Protein AF-A0A2G6IZ03-F1 (afdb_monomer)

Radius of gyration: 20.53 Å; Cα contacts (8 Å, |Δi|>4): 68; chains: 1; bounding box: 38×37×60 Å

Nearest PDB structures (foldseek):
  4pu7-assembly1_B  TM=6.534E-01  e=7.284E-01  Shewanella oneidensis MR-1
  3g5g-assembly5_I  TM=6.192E-01  e=9.654E-01  Enterobacter sp. RFL1396
  3g5g-assembly5_J  TM=6.241E-01  e=1.353E+00  Enterobacter sp. RFL1396
  4pu8-assembly1_A  TM=6.011E-01  e=9.654E-01  Shewanella oneidensis MR-1
  3fya-assembly1_A  TM=6.140E-01  e=2.008E+00  Enterobacter sp. RFL1396

Secondary structure (DSSP, 8-state):
---HHHHHHHHHHHHHHHHHHHHHHHHT----HHHHHHHHHHHHHHHHHHHHT--HHHHHHHHHS-TTHHHHHHTT----HHHHHHHHHHHHHH--TTT-PPPTTS-PPPP------

Solvent-accessible surface area (backbone atoms only — not comparable to full-atom values): 7117 Å² total; per-residue (Å²): 133,82,61,70,70,60,52,55,54,50,52,55,51,50,53,51,49,52,53,50,52,52,53,55,57,59,67,64,77,73,67,60,72,72,65,52,50,56,52,48,52,50,52,52,49,50,54,52,19,62,72,69,71,40,53,66,44,55,51,22,30,72,59,72,68,39,48,57,48,60,61,40,43,74,75,70,44,84,76,55,68,74,53,51,52,50,42,49,43,45,47,53,71,67,52,58,73,90,83,47,81,80,59,84,89,51,87,75,58,80,67,75,91,67,78,89,127

pLDDT: mean 74.86, std 13.52, range [32.72, 88.5]

Mean predicted aligned error: 13.53 Å

Sequence (117 aa):
MIRPEIQSEIDATLQAVEALRGAVLALAVNQSPEVDQKNALIALADMYAQHTNRTHWRVSYLVRG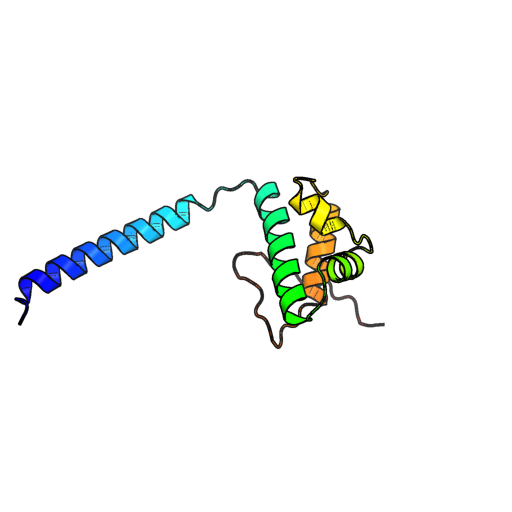DGKFFDRLNRGGGCTLKTAQKVFQWFSDHWPDQEIEWPADIPRPTPSKKEAA

Structure (mmCIF, N/CA/C/O backbone):
data_AF-A0A2G6IZ03-F1
#
_entry.id   AF-A0A2G6IZ03-F1
#
loop_
_atom_site.group_PDB
_atom_site.id
_atom_site.type_symbol
_atom_site.label_atom_id
_atom_site.label_alt_id
_atom_site.label_comp_id
_atom_site.label_asym_id
_atom_site.label_entity_id
_atom_site.label_seq_id
_atom_site.pdbx_PDB_ins_code
_atom_site.Cartn_x
_atom_site.Cartn_y
_atom_site.Cartn_z
_atom_site.occupancy
_atom_site.B_iso_or_equiv
_atom_site.auth_seq_id
_atom_site.auth_comp_id
_atom_site.auth_asym_id
_atom_site.auth_atom_id
_atom_site.pdbx_PDB_model_num
ATOM 1 N N . MET A 1 1 ? 20.670 8.362 46.989 1.00 56.53 1 MET A N 1
ATOM 2 C CA . MET A 1 1 ? 19.254 8.724 47.211 1.00 56.53 1 MET A CA 1
ATOM 3 C C . MET A 1 1 ? 19.033 10.106 46.617 1.00 56.53 1 MET A C 1
ATOM 5 O O . MET A 1 1 ? 19.563 11.066 47.159 1.00 56.53 1 MET A O 1
ATOM 9 N N . ILE A 1 2 ? 18.363 10.200 45.465 1.00 61.22 2 ILE A N 1
ATOM 10 C CA . ILE A 1 2 ? 17.948 11.488 44.881 1.00 61.22 2 ILE A CA 1
ATOM 11 C C . ILE A 1 2 ? 16.861 12.070 45.803 1.00 61.22 2 ILE A C 1
ATOM 13 O O . ILE A 1 2 ? 16.005 11.319 46.273 1.00 61.22 2 ILE A O 1
ATOM 17 N N . ARG A 1 3 ? 16.925 13.368 46.132 1.00 64.25 3 ARG A N 1
ATOM 18 C CA . ARG A 1 3 ? 15.930 14.018 47.008 1.00 64.25 3 ARG A CA 1
ATOM 19 C C . ARG A 1 3 ? 14.545 13.933 46.338 1.00 64.25 3 ARG A C 1
ATOM 21 O O . ARG A 1 3 ? 14.464 14.226 45.148 1.00 64.25 3 ARG A O 1
ATOM 28 N N . PRO A 1 4 ? 13.472 13.584 47.070 1.00 73.50 4 PRO A N 1
ATOM 29 C CA . PRO A 1 4 ? 12.134 13.396 46.497 1.00 73.50 4 PRO A CA 1
ATOM 30 C C . PRO A 1 4 ? 11.568 14.660 45.826 1.00 73.50 4 PRO A C 1
ATOM 32 O O . PRO A 1 4 ? 10.764 14.545 44.909 1.00 73.50 4 PRO A O 1
ATOM 35 N N . GLU A 1 5 ? 12.035 15.852 46.218 1.00 72.00 5 GLU A N 1
ATOM 36 C CA . GLU A 1 5 ? 11.699 17.117 45.540 1.00 72.00 5 GLU A CA 1
ATOM 37 C C . GLU A 1 5 ? 12.147 17.135 44.069 1.00 72.00 5 GLU A C 1
ATOM 39 O O . GLU A 1 5 ? 11.366 17.501 43.200 1.00 72.00 5 GLU A O 1
ATOM 44 N N . ILE A 1 6 ? 13.357 16.647 43.772 1.00 73.94 6 ILE A N 1
ATOM 45 C CA . ILE A 1 6 ? 13.900 16.625 42.403 1.00 73.94 6 ILE A CA 1
ATOM 46 C C . ILE A 1 6 ? 13.115 15.649 41.519 1.00 73.94 6 ILE A C 1
ATOM 48 O O . ILE A 1 6 ? 12.938 15.890 40.329 1.00 73.94 6 ILE A O 1
ATOM 52 N N . GLN A 1 7 ? 12.606 14.560 42.103 1.00 73.69 7 GLN A N 1
ATOM 53 C CA . GLN A 1 7 ? 11.782 13.596 41.378 1.00 73.69 7 GLN A CA 1
ATOM 54 C C . GLN A 1 7 ? 10.456 14.230 40.927 1.00 73.69 7 GLN A C 1
ATOM 56 O O . GLN A 1 7 ? 10.075 14.076 39.774 1.00 73.69 7 GLN A O 1
ATOM 61 N N . SER A 1 8 ? 9.817 15.032 41.787 1.00 75.25 8 SER A N 1
ATOM 62 C CA . SER A 1 8 ? 8.577 15.739 41.440 1.00 75.25 8 SER A CA 1
ATOM 63 C C . SER A 1 8 ? 8.765 16.766 40.318 1.00 75.25 8 SER A C 1
ATOM 65 O O . SER A 1 8 ? 7.852 16.965 39.519 1.00 75.25 8 SER A O 1
ATOM 67 N N . GLU A 1 9 ? 9.920 17.430 40.253 1.00 77.38 9 GLU A N 1
ATOM 68 C CA . GLU A 1 9 ? 10.232 18.385 39.181 1.00 77.38 9 GLU A CA 1
ATOM 69 C C . GLU A 1 9 ? 10.508 17.676 37.844 1.00 77.38 9 GLU A C 1
ATOM 71 O O . GLU A 1 9 ? 10.100 18.159 36.782 1.00 77.38 9 GLU A O 1
ATOM 76 N N . ILE A 1 10 ? 11.140 16.497 37.886 1.00 77.12 10 ILE A N 1
ATOM 77 C CA . ILE A 1 10 ? 11.355 15.638 36.712 1.00 77.12 10 ILE A CA 1
ATOM 78 C C . ILE A 1 10 ? 10.021 15.090 36.189 1.00 77.12 10 ILE A C 1
ATOM 80 O O . ILE A 1 10 ? 9.770 15.152 34.989 1.00 77.12 10 ILE A O 1
ATOM 84 N N . ASP A 1 11 ? 9.138 14.611 37.065 1.00 81.44 11 ASP A N 1
ATOM 85 C CA . ASP A 1 11 ? 7.824 14.098 36.660 1.00 81.44 11 ASP A CA 1
ATOM 86 C C . ASP A 1 11 ? 6.934 15.211 36.074 1.00 81.44 11 ASP A C 1
ATOM 88 O O . ASP A 1 11 ? 6.296 15.020 35.039 1.00 81.44 11 ASP A O 1
ATOM 92 N N . ALA A 1 12 ? 6.961 16.419 36.653 1.00 82.88 12 ALA A N 1
ATOM 93 C CA . ALA A 1 12 ? 6.215 17.565 36.126 1.00 82.88 12 ALA A CA 1
ATOM 94 C C . ALA A 1 12 ? 6.718 18.018 34.742 1.00 82.88 12 ALA A C 1
ATOM 96 O O . ALA A 1 12 ? 5.923 18.381 33.870 1.00 82.88 12 ALA A O 1
ATOM 97 N N . THR A 1 13 ? 8.035 17.982 34.517 1.00 76.69 13 THR A N 1
ATOM 98 C CA . THR A 1 13 ? 8.622 18.295 33.206 1.00 76.69 13 THR A CA 1
ATOM 99 C C . THR A 1 13 ? 8.363 17.188 32.186 1.00 76.69 13 THR A C 1
ATOM 101 O O . THR A 1 13 ? 8.052 17.501 31.037 1.00 76.69 13 THR A O 1
ATOM 104 N N . LEU A 1 14 ? 8.389 15.915 32.593 1.00 82.62 14 LEU A N 1
ATOM 105 C CA . LEU A 1 14 ? 8.033 14.784 31.733 1.00 82.62 14 LEU A CA 1
ATOM 106 C C . LEU A 1 14 ? 6.569 14.876 31.276 1.00 82.62 14 LEU A C 1
ATOM 108 O O . LEU A 1 14 ? 6.292 14.774 30.082 1.00 82.62 14 LEU A O 1
ATOM 112 N N . GLN A 1 15 ? 5.655 15.202 32.190 1.00 80.44 15 GLN A N 1
ATOM 113 C CA . GLN A 1 15 ? 4.230 15.344 31.894 1.00 80.44 15 GLN A CA 1
ATOM 114 C C . GLN A 1 15 ? 3.932 16.543 30.971 1.00 80.44 15 GLN A C 1
ATOM 116 O O . GLN A 1 15 ? 3.067 16.466 30.095 1.00 80.44 15 GLN A O 1
ATOM 121 N N . ALA A 1 16 ? 4.686 17.641 31.098 1.00 78.19 16 ALA A N 1
ATOM 122 C CA . ALA A 1 16 ? 4.600 18.775 30.176 1.00 78.19 16 ALA A CA 1
ATOM 123 C C . ALA A 1 16 ? 5.127 18.431 28.769 1.00 78.19 16 ALA A C 1
ATOM 125 O O . ALA A 1 16 ? 4.543 18.848 27.765 1.00 78.19 16 ALA A O 1
ATOM 126 N N . VAL A 1 17 ? 6.201 17.639 28.677 1.00 81.06 17 VAL A N 1
ATOM 127 C CA . VAL A 1 17 ? 6.749 17.156 27.399 1.00 81.06 17 VAL A CA 1
ATOM 128 C C . VAL A 1 17 ? 5.791 16.170 26.726 1.00 81.06 17 VAL A C 1
ATOM 130 O O . VAL A 1 17 ? 5.603 16.249 25.514 1.00 81.06 17 VAL A O 1
ATOM 133 N N . GLU A 1 18 ? 5.132 15.291 27.481 1.00 78.31 18 GLU A N 1
ATOM 134 C CA . GLU A 1 18 ? 4.105 14.382 26.957 1.00 78.31 18 GLU A CA 1
ATOM 135 C C . GLU A 1 18 ? 2.877 15.135 26.429 1.00 78.31 18 GLU A C 1
ATOM 137 O O . GLU A 1 18 ? 2.372 14.813 25.350 1.00 78.31 18 GLU A O 1
ATOM 142 N N . ALA A 1 19 ? 2.445 16.195 27.120 1.00 75.19 19 ALA A N 1
ATOM 143 C CA . ALA A 1 19 ? 1.364 17.063 26.654 1.00 75.19 19 ALA A CA 1
ATOM 144 C C . ALA A 1 19 ? 1.731 17.797 25.351 1.00 75.19 19 ALA A C 1
ATOM 146 O O . ALA A 1 19 ? 0.931 17.847 24.411 1.00 75.19 19 ALA A O 1
ATOM 147 N N . LEU A 1 20 ? 2.963 18.311 25.253 1.00 73.81 20 LEU A N 1
ATOM 148 C CA . LEU A 1 20 ? 3.477 18.923 24.024 1.00 73.81 20 LEU A CA 1
ATOM 149 C C . LEU A 1 20 ? 3.624 17.895 22.897 1.00 73.81 20 LEU A C 1
ATOM 151 O O . LEU A 1 20 ? 3.267 18.189 21.758 1.00 73.81 20 LEU A O 1
ATOM 155 N N . ARG A 1 21 ? 4.070 16.671 23.201 1.00 74.25 21 ARG A N 1
ATOM 156 C CA . ARG A 1 21 ? 4.136 15.565 22.237 1.00 74.25 21 ARG A CA 1
ATOM 157 C C . ARG A 1 21 ? 2.753 15.234 21.678 1.00 74.25 21 ARG A C 1
ATOM 159 O O . ARG A 1 21 ? 2.631 15.052 20.471 1.00 74.25 21 ARG A O 1
ATOM 166 N N . GLY A 1 22 ? 1.719 15.207 22.521 1.00 63.12 22 GLY A N 1
ATOM 167 C CA . GLY A 1 22 ? 0.329 15.010 22.097 1.00 63.12 22 GLY A CA 1
ATOM 168 C C . GLY A 1 22 ? -0.181 16.126 21.179 1.00 63.12 22 GLY A C 1
ATOM 169 O O . GLY A 1 22 ? -0.791 15.847 20.147 1.00 63.12 22 GLY A O 1
ATOM 170 N N . ALA A 1 23 ? 0.131 17.385 21.497 1.00 60.44 23 ALA A N 1
ATOM 171 C CA . ALA A 1 23 ? -0.258 18.537 20.681 1.00 60.44 23 ALA A CA 1
ATOM 172 C C . ALA A 1 23 ? 0.468 18.586 19.322 1.00 60.44 23 ALA A C 1
ATOM 174 O O . ALA A 1 23 ? -0.145 18.896 18.301 1.00 60.44 23 ALA A O 1
ATOM 175 N N . VAL A 1 24 ? 1.757 18.230 19.284 1.00 56.78 24 VAL A N 1
ATOM 176 C CA . VAL A 1 24 ? 2.534 18.116 18.037 1.00 56.78 24 VAL A CA 1
ATOM 177 C C . VAL A 1 24 ? 1.999 16.981 17.157 1.00 56.78 24 VAL A C 1
ATOM 179 O O . VAL A 1 24 ? 1.904 17.151 15.943 1.00 56.78 24 VAL A O 1
ATOM 182 N N . LEU A 1 25 ? 1.582 15.858 17.755 1.00 57.25 25 LEU A N 1
ATOM 183 C CA . LEU A 1 25 ? 0.959 14.749 17.027 1.00 57.25 25 LEU A CA 1
ATOM 184 C C . LEU A 1 25 ? -0.375 15.168 16.382 1.00 57.25 25 LEU A C 1
ATOM 186 O O . LEU A 1 25 ? -0.644 14.815 15.238 1.00 57.25 25 LEU A O 1
ATOM 190 N N . ALA A 1 26 ? -1.182 15.970 17.085 1.00 46.84 26 ALA A N 1
ATOM 191 C CA . ALA A 1 26 ? -2.472 16.454 16.591 1.00 46.84 26 ALA A CA 1
ATOM 192 C C . ALA A 1 26 ? -2.343 17.459 15.428 1.00 46.84 26 ALA A C 1
ATOM 194 O O . ALA A 1 26 ? -3.190 17.481 14.538 1.00 46.84 26 ALA A O 1
ATOM 195 N N . LEU A 1 27 ? -1.275 18.265 15.396 1.00 49.56 27 LEU A N 1
ATOM 196 C CA . LEU A 1 27 ? -1.015 19.221 14.310 1.00 49.56 27 LEU A CA 1
ATOM 197 C C . LEU A 1 27 ? -0.491 18.558 13.023 1.00 49.56 27 LEU A C 1
ATOM 199 O O . LEU A 1 27 ? -0.584 19.156 11.953 1.00 49.56 27 LEU A O 1
ATOM 203 N N . ALA A 1 28 ? 0.024 17.326 13.098 1.00 48.16 28 ALA A N 1
ATOM 204 C CA . ALA A 1 28 ? 0.461 16.563 11.927 1.00 48.16 28 ALA A CA 1
ATOM 205 C C . ALA A 1 28 ? -0.708 15.955 11.119 1.00 48.16 28 ALA A C 1
ATOM 207 O O . ALA A 1 28 ? -0.514 15.555 9.971 1.00 48.16 28 ALA A O 1
ATOM 208 N N . VAL A 1 29 ? -1.932 15.957 11.666 1.00 52.84 29 VAL A N 1
ATOM 209 C CA . VAL A 1 29 ? -3.181 15.557 10.987 1.00 52.84 29 VAL A CA 1
ATOM 210 C C . VAL A 1 29 ? -3.720 16.717 10.138 1.00 52.84 29 VAL A C 1
ATOM 212 O O . VAL A 1 29 ? -4.819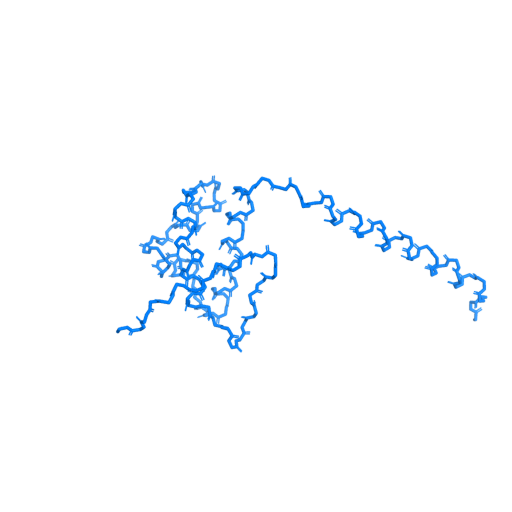 17.228 10.317 1.00 52.84 29 VAL A O 1
ATOM 215 N N . ASN A 1 30 ? -2.910 17.201 9.200 1.00 48.72 30 ASN A N 1
ATOM 216 C CA . ASN A 1 30 ? -3.389 18.101 8.148 1.00 48.72 30 ASN A CA 1
ATOM 217 C C . ASN A 1 30 ? -2.587 17.911 6.853 1.00 48.72 30 ASN A C 1
ATOM 219 O O . ASN A 1 30 ? -2.171 18.872 6.205 1.00 48.72 30 ASN A O 1
ATOM 223 N N . GLN A 1 31 ? -2.314 16.653 6.496 1.00 41.44 31 GLN A N 1
ATOM 224 C CA . GLN A 1 31 ? -1.797 16.319 5.177 1.00 41.44 31 GLN A CA 1
ATOM 225 C C . GLN A 1 31 ? -2.955 16.157 4.188 1.00 41.44 31 GLN A C 1
ATOM 227 O O . GLN A 1 31 ? -4.038 15.660 4.490 1.00 41.44 31 GLN A O 1
ATOM 232 N N . SER A 1 32 ? -2.738 16.700 2.992 1.00 44.62 32 SER A N 1
ATOM 233 C CA . SER A 1 32 ? -3.661 16.584 1.871 1.00 44.62 32 SER A CA 1
ATOM 234 C C . SER A 1 32 ? -3.925 15.102 1.573 1.00 44.62 32 SER A C 1
ATOM 236 O O . SER A 1 32 ? -2.957 14.357 1.402 1.00 44.62 32 SER A O 1
ATOM 238 N N . PRO A 1 33 ? -5.191 14.674 1.398 1.00 51.53 33 PRO A N 1
ATOM 239 C CA . PRO A 1 33 ? -5.549 13.253 1.336 1.00 51.53 33 PRO A CA 1
ATOM 240 C C . PRO A 1 33 ? -4.876 12.481 0.186 1.00 51.53 33 PRO A C 1
ATOM 242 O O . PRO A 1 33 ? -4.854 11.254 0.193 1.00 51.53 33 PRO A O 1
ATOM 245 N N . GLU A 1 34 ? -4.308 13.169 -0.807 1.00 48.28 34 GLU A N 1
ATOM 246 C CA . GLU A 1 34 ? -3.619 12.559 -1.948 1.00 48.28 34 GLU A CA 1
ATOM 247 C C . GLU A 1 34 ? -2.193 12.074 -1.621 1.00 48.28 34 GLU A C 1
ATOM 249 O O . GLU A 1 34 ? -1.728 11.081 -2.189 1.00 48.28 34 GLU A O 1
ATOM 254 N N . VAL A 1 35 ? -1.486 12.756 -0.709 1.00 52.84 35 VAL A N 1
ATOM 255 C CA . VAL A 1 35 ? -0.110 12.399 -0.315 1.00 52.84 35 VAL A CA 1
ATOM 256 C C . VAL A 1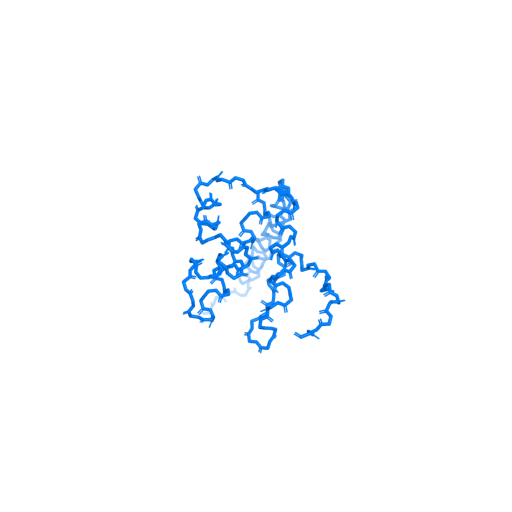 35 ? -0.120 11.264 0.710 1.00 52.84 35 VAL A C 1
ATOM 258 O O . VAL A 1 35 ? 0.732 10.377 0.628 1.00 52.84 35 VAL A O 1
ATOM 261 N N . ASP A 1 36 ? -1.128 11.221 1.580 1.00 68.44 36 ASP A N 1
ATOM 262 C CA . ASP A 1 36 ? -1.331 10.126 2.531 1.00 68.44 36 ASP A CA 1
ATOM 263 C C . ASP A 1 36 ? -1.702 8.817 1.834 1.00 68.44 36 ASP A C 1
ATOM 265 O O . ASP A 1 36 ? -1.133 7.770 2.132 1.00 68.44 36 ASP A O 1
ATOM 269 N N . GLN A 1 37 ? -2.596 8.854 0.838 1.00 74.44 37 GLN A N 1
ATOM 270 C CA . GLN A 1 37 ? -3.091 7.638 0.182 1.00 74.44 37 GLN A CA 1
ATOM 271 C C . GLN A 1 37 ? -1.994 6.839 -0.525 1.00 74.44 37 GLN A C 1
ATOM 273 O O . GLN A 1 37 ? -1.965 5.613 -0.428 1.00 74.44 37 GLN A O 1
ATOM 278 N N . LYS A 1 38 ? -1.079 7.505 -1.237 1.00 81.25 38 LYS A N 1
ATOM 279 C CA . LYS A 1 38 ? 0.027 6.810 -1.917 1.00 81.25 38 LYS A CA 1
ATOM 280 C C . LYS A 1 38 ? 0.975 6.146 -0.915 1.00 81.25 38 LYS A C 1
ATOM 282 O O . LYS A 1 38 ? 1.376 5.007 -1.131 1.00 81.25 38 LYS A O 1
ATOM 287 N N . ASN A 1 39 ? 1.297 6.838 0.176 1.00 82.06 39 ASN A N 1
ATOM 288 C CA . ASN A 1 39 ? 2.233 6.360 1.186 1.00 82.06 39 ASN A CA 1
ATOM 289 C C . ASN A 1 39 ? 1.599 5.213 1.977 1.00 82.06 39 ASN A C 1
ATOM 291 O O . ASN A 1 39 ? 2.246 4.196 2.196 1.00 82.06 39 ASN A O 1
ATOM 295 N N . ALA A 1 40 ? 0.306 5.328 2.290 1.00 84.19 40 ALA A N 1
ATOM 296 C CA . ALA A 1 40 ? -0.503 4.269 2.877 1.00 84.19 40 ALA A CA 1
ATOM 297 C C . ALA A 1 40 ? -0.518 3.002 2.003 1.00 84.19 40 ALA A C 1
ATOM 299 O O . ALA A 1 40 ? -0.311 1.900 2.504 1.00 84.19 40 ALA A O 1
ATOM 300 N N . LEU A 1 41 ? -0.699 3.143 0.685 1.00 85.38 41 LEU A N 1
ATOM 301 C CA . LEU A 1 41 ? -0.653 2.009 -0.243 1.00 85.38 41 LEU A CA 1
ATOM 302 C C . LEU A 1 41 ? 0.722 1.337 -0.297 1.00 85.38 41 LEU A C 1
ATOM 304 O O . LEU A 1 41 ? 0.786 0.111 -0.348 1.00 85.38 41 LEU A O 1
ATOM 308 N N . ILE A 1 42 ? 1.802 2.123 -0.307 1.00 86.38 42 ILE A N 1
ATOM 309 C CA . ILE A 1 42 ? 3.170 1.591 -0.287 1.00 86.38 42 ILE A CA 1
ATOM 310 C C . ILE A 1 42 ? 3.413 0.847 1.030 1.00 86.38 42 ILE A C 1
ATOM 312 O O . ILE A 1 42 ? 3.835 -0.302 0.995 1.00 86.38 42 ILE A O 1
ATOM 316 N N . ALA A 1 43 ? 3.050 1.441 2.169 1.00 86.00 43 ALA A N 1
ATOM 317 C CA . ALA A 1 43 ? 3.210 0.820 3.482 1.00 86.00 43 ALA A CA 1
ATOM 318 C C . ALA A 1 43 ? 2.444 -0.510 3.605 1.00 86.00 43 ALA A C 1
ATOM 320 O O . ALA A 1 43 ? 3.010 -1.505 4.058 1.00 86.00 43 ALA A O 1
ATOM 321 N N . LEU A 1 44 ? 1.183 -0.564 3.152 1.00 85.81 44 LEU A N 1
ATOM 322 C CA . LEU A 1 44 ? 0.404 -1.810 3.106 1.00 85.81 44 LEU A CA 1
ATOM 323 C C . LEU A 1 44 ? 1.065 -2.864 2.214 1.00 85.81 44 LEU A C 1
ATOM 325 O O . LEU A 1 44 ? 1.122 -4.037 2.585 1.00 85.81 44 LEU A O 1
ATOM 329 N N . ALA A 1 45 ? 1.570 -2.455 1.049 1.00 86.50 45 ALA A N 1
ATOM 330 C CA . ALA A 1 45 ? 2.249 -3.355 0.128 1.00 86.50 45 ALA A CA 1
ATOM 331 C C . ALA A 1 45 ? 3.542 -3.922 0.723 1.00 86.50 45 ALA A C 1
ATOM 333 O O . ALA A 1 45 ? 3.771 -5.122 0.580 1.00 86.50 45 ALA A O 1
ATOM 334 N N . ASP A 1 46 ? 4.337 -3.096 1.405 1.00 86.19 46 ASP A N 1
ATOM 335 C CA . ASP A 1 46 ? 5.558 -3.495 2.108 1.00 86.19 46 ASP A CA 1
ATOM 336 C C . ASP A 1 46 ? 5.256 -4.502 3.222 1.00 86.19 46 ASP A C 1
ATOM 338 O O . ASP A 1 46 ? 5.863 -5.571 3.260 1.00 86.19 46 ASP A O 1
ATOM 342 N N . MET A 1 47 ? 4.276 -4.221 4.088 1.00 85.44 47 MET A N 1
ATOM 343 C CA . MET A 1 47 ? 3.888 -5.147 5.162 1.00 85.44 47 MET A CA 1
ATOM 344 C C . MET A 1 47 ? 3.391 -6.483 4.607 1.00 85.44 47 MET A C 1
ATOM 346 O O . MET A 1 47 ? 3.828 -7.550 5.040 1.00 85.44 47 MET A O 1
ATOM 350 N N . TYR A 1 48 ? 2.527 -6.438 3.592 1.00 85.94 48 TYR A N 1
ATOM 351 C CA . TYR A 1 48 ? 2.027 -7.645 2.943 1.00 85.94 48 TYR A CA 1
ATOM 352 C C . TYR A 1 48 ? 3.151 -8.428 2.246 1.00 85.94 48 TYR A C 1
ATOM 354 O O . TYR A 1 48 ? 3.188 -9.658 2.311 1.00 85.94 48 TYR A O 1
ATOM 362 N N . ALA A 1 49 ? 4.081 -7.740 1.579 1.00 86.81 49 ALA A N 1
ATOM 363 C CA . ALA A 1 49 ? 5.236 -8.338 0.913 1.00 86.81 49 ALA A CA 1
ATOM 364 C C . ALA A 1 49 ? 6.165 -9.042 1.907 1.00 86.81 49 ALA A C 1
ATOM 366 O O . ALA A 1 49 ? 6.541 -10.192 1.671 1.00 86.81 49 ALA A O 1
ATOM 367 N N . GLN A 1 50 ? 6.485 -8.379 3.021 1.00 85.00 50 GLN A N 1
ATOM 368 C CA . GLN A 1 50 ? 7.323 -8.922 4.090 1.00 85.00 50 GLN A CA 1
ATOM 369 C C . GLN A 1 50 ? 6.704 -10.186 4.690 1.00 85.00 50 GLN A C 1
ATOM 371 O O . GLN A 1 50 ? 7.388 -11.197 4.827 1.00 85.00 50 GLN A O 1
ATOM 376 N N . HIS A 1 51 ? 5.397 -10.166 4.958 1.00 83.69 51 HIS A N 1
ATOM 377 C CA . HIS A 1 51 ? 4.695 -11.304 5.554 1.00 83.69 51 HIS A CA 1
ATOM 378 C C . HIS A 1 51 ? 4.536 -12.486 4.610 1.00 83.69 51 HIS A C 1
ATOM 380 O O . HIS A 1 51 ? 4.818 -13.631 4.945 1.00 83.69 51 HIS A O 1
ATOM 386 N N . THR A 1 52 ? 4.114 -12.208 3.378 1.00 82.12 52 THR A N 1
ATOM 387 C CA . THR A 1 52 ? 3.923 -13.258 2.373 1.00 82.12 52 THR A CA 1
ATOM 388 C C . THR A 1 52 ? 5.238 -13.729 1.753 1.00 82.12 52 THR A C 1
ATOM 390 O O . THR A 1 52 ? 5.223 -14.622 0.903 1.00 82.12 52 THR A O 1
ATOM 393 N N . ASN A 1 53 ? 6.365 -13.133 2.163 1.00 84.06 53 ASN A N 1
ATOM 394 C CA . ASN A 1 53 ? 7.697 -13.330 1.603 1.00 84.06 53 ASN A CA 1
ATOM 395 C C . ASN A 1 53 ? 7.699 -13.186 0.067 1.00 84.06 53 ASN A C 1
ATOM 397 O O . ASN A 1 53 ? 8.313 -13.958 -0.675 1.00 84.06 53 ASN A O 1
ATOM 401 N N . ARG A 1 54 ? 6.921 -12.215 -0.427 1.00 84.75 54 ARG A N 1
ATOM 402 C CA . ARG A 1 54 ? 6.740 -11.922 -1.853 1.00 84.75 54 ARG A CA 1
ATOM 403 C C . ARG A 1 54 ? 7.460 -10.637 -2.207 1.00 84.75 54 ARG A C 1
ATOM 405 O O . ARG A 1 54 ? 7.484 -9.681 -1.448 1.00 84.75 54 ARG A O 1
ATOM 412 N N . THR A 1 55 ? 7.989 -10.575 -3.422 1.00 84.69 55 THR A N 1
ATOM 413 C CA . THR A 1 55 ? 8.581 -9.338 -3.933 1.00 84.69 55 THR A CA 1
ATOM 414 C C . THR A 1 55 ? 7.506 -8.280 -4.195 1.00 84.69 55 THR A C 1
ATOM 416 O O . THR A 1 55 ? 6.386 -8.605 -4.603 1.00 84.69 55 THR A O 1
ATOM 419 N N . HIS A 1 56 ? 7.860 -6.997 -4.065 1.00 79.25 56 HIS A N 1
ATOM 420 C CA . HIS A 1 56 ? 6.980 -5.874 -4.424 1.00 79.25 56 HIS A CA 1
ATOM 421 C C . HIS A 1 56 ? 6.399 -5.972 -5.833 1.00 79.25 56 HIS A C 1
ATOM 423 O O . HIS A 1 56 ? 5.253 -5.588 -6.066 1.00 79.25 56 HIS A O 1
ATOM 429 N N . TRP A 1 57 ? 7.158 -6.534 -6.772 1.00 85.50 57 TRP A N 1
ATOM 430 C CA . TRP A 1 57 ? 6.676 -6.801 -8.121 1.00 85.50 57 TRP A CA 1
ATOM 431 C C . TRP A 1 57 ? 5.498 -7.783 -8.124 1.00 85.50 57 TRP A C 1
ATOM 433 O O . TRP A 1 57 ? 4.487 -7.545 -8.788 1.00 85.50 57 TRP A O 1
ATOM 443 N N . ARG A 1 58 ? 5.591 -8.866 -7.340 1.00 86.94 58 ARG A N 1
ATOM 444 C CA . ARG A 1 58 ? 4.525 -9.866 -7.244 1.00 86.94 58 ARG A CA 1
ATOM 445 C C . ARG A 1 58 ? 3.289 -9.300 -6.557 1.00 86.94 58 ARG A C 1
ATOM 447 O O . ARG A 1 58 ? 2.191 -9.543 -7.043 1.00 86.94 58 ARG A O 1
ATOM 454 N N . VAL A 1 59 ? 3.456 -8.518 -5.490 1.00 86.50 59 VAL A N 1
ATOM 455 C CA . VAL A 1 59 ? 2.336 -7.837 -4.818 1.00 86.50 59 VAL A CA 1
ATOM 456 C C . VAL A 1 59 ? 1.669 -6.832 -5.763 1.00 86.50 59 VAL A C 1
ATOM 458 O O . VAL A 1 59 ? 0.454 -6.870 -5.926 1.00 86.50 59 VAL A O 1
ATOM 461 N N . SER A 1 60 ? 2.446 -6.024 -6.496 1.00 86.69 60 SER A N 1
ATOM 462 C CA . SER A 1 60 ? 1.915 -5.107 -7.523 1.00 86.69 60 SER A CA 1
ATOM 463 C C . SER A 1 60 ? 1.075 -5.844 -8.578 1.00 86.69 60 SER A C 1
ATOM 465 O O . SER A 1 60 ? -0.007 -5.395 -8.968 1.00 86.69 60 SER A O 1
ATOM 467 N N . TYR A 1 61 ? 1.563 -7.006 -9.024 1.00 88.50 61 TYR A N 1
ATOM 468 C CA . TYR A 1 61 ? 0.867 -7.846 -9.992 1.00 88.50 61 TYR A CA 1
ATOM 469 C C . TYR A 1 61 ? -0.411 -8.473 -9.420 1.00 88.50 61 TYR A C 1
ATOM 471 O O . TYR A 1 61 ? -1.411 -8.541 -10.122 1.00 88.50 61 TYR A O 1
ATOM 479 N N . LEU A 1 62 ? -0.418 -8.899 -8.157 1.00 86.69 62 LEU A N 1
ATO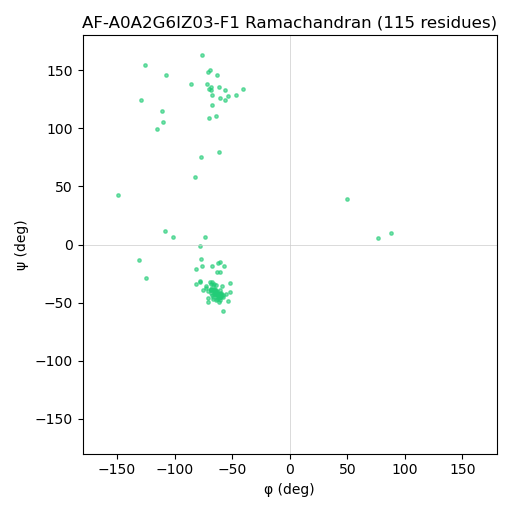M 480 C CA . LEU A 1 62 ? -1.615 -9.462 -7.525 1.00 86.69 62 LEU A CA 1
ATOM 481 C C . LEU A 1 62 ? -2.729 -8.424 -7.374 1.00 86.69 62 LEU A C 1
ATOM 483 O O . LEU A 1 62 ? -3.881 -8.718 -7.671 1.00 86.69 62 LEU A O 1
ATOM 487 N N . VAL A 1 63 ? -2.373 -7.206 -6.967 1.00 86.62 63 VAL A N 1
ATOM 488 C CA . VAL A 1 63 ? -3.362 -6.169 -6.666 1.00 86.62 63 VAL A CA 1
ATOM 489 C C . VAL A 1 63 ? -3.970 -5.565 -7.938 1.00 86.62 63 VAL A C 1
ATOM 491 O O . VAL A 1 63 ? -5.159 -5.252 -7.986 1.00 86.62 63 VAL A O 1
ATOM 494 N N . ARG A 1 64 ? -3.153 -5.352 -8.980 1.00 82.69 64 ARG A N 1
ATOM 495 C CA . ARG A 1 64 ? -3.571 -4.612 -10.187 1.00 82.69 64 ARG A CA 1
ATOM 496 C C . ARG A 1 64 ? -3.247 -5.305 -11.513 1.00 82.69 64 ARG A C 1
ATOM 498 O O . ARG A 1 64 ? -3.727 -4.863 -12.553 1.00 82.69 64 ARG A O 1
ATOM 505 N N . GLY A 1 65 ? -2.415 -6.342 -11.513 1.00 84.56 65 GLY A N 1
ATOM 506 C CA . GLY A 1 65 ? -1.848 -6.925 -12.736 1.00 84.56 65 GLY A CA 1
ATOM 507 C C . GLY A 1 65 ? -0.712 -6.098 -13.351 1.00 84.56 65 GLY A C 1
ATOM 508 O O . GLY A 1 65 ? -0.215 -6.441 -14.419 1.00 84.56 65 GLY A O 1
ATOM 509 N N . ASP A 1 66 ? -0.279 -5.019 -12.689 1.00 84.25 66 ASP A N 1
ATOM 510 C CA . ASP A 1 66 ? 0.790 -4.127 -13.150 1.00 84.25 66 ASP A CA 1
ATOM 511 C C . ASP A 1 66 ? 1.976 -4.216 -12.187 1.00 84.25 66 ASP A C 1
ATOM 513 O O . ASP A 1 66 ? 1.983 -3.578 -11.139 1.00 84.25 66 ASP A O 1
ATOM 517 N N . GLY A 1 67 ? 2.994 -5.001 -12.547 1.00 84.38 67 GLY A N 1
ATOM 518 C CA . GLY A 1 67 ? 4.173 -5.249 -11.710 1.00 84.38 67 GLY A CA 1
ATOM 519 C C . GLY A 1 67 ? 5.021 -4.008 -11.389 1.00 84.38 67 GLY A C 1
ATOM 520 O O . GLY A 1 67 ? 5.842 -4.050 -10.477 1.00 84.38 67 GLY A O 1
ATOM 521 N N . LYS A 1 68 ? 4.840 -2.902 -12.126 1.00 84.25 68 LYS A N 1
ATOM 522 C CA . LYS A 1 68 ? 5.564 -1.636 -11.916 1.00 84.25 68 LYS A CA 1
ATOM 523 C C . LYS A 1 68 ? 4.728 -0.601 -11.166 1.00 84.25 68 LYS A C 1
ATOM 525 O O . LYS A 1 68 ? 5.152 0.545 -11.039 1.00 84.25 68 LYS A O 1
ATOM 530 N N . PHE A 1 69 ? 3.546 -0.978 -10.678 1.00 86.50 69 PHE A N 1
ATOM 531 C CA . PHE A 1 69 ? 2.635 -0.051 -10.019 1.00 86.50 69 PHE A CA 1
ATOM 532 C C . PHE A 1 69 ? 3.282 0.630 -8.807 1.00 86.50 69 PHE A C 1
ATOM 534 O O . PHE A 1 69 ? 3.389 1.855 -8.810 1.00 86.50 69 PHE A O 1
ATOM 541 N N . PHE A 1 70 ? 3.765 -0.135 -7.820 1.00 85.06 70 PHE A N 1
ATOM 542 C CA . PHE A 1 70 ? 4.375 0.448 -6.619 1.00 85.06 70 PHE A CA 1
ATOM 543 C C . PHE A 1 70 ? 5.712 1.144 -6.910 1.00 85.06 70 PHE A C 1
ATOM 545 O O . PHE A 1 70 ? 5.969 2.198 -6.342 1.00 85.06 70 PHE A O 1
ATOM 552 N N . ASP A 1 71 ? 6.516 0.642 -7.856 1.00 86.44 71 ASP A N 1
ATOM 553 C CA . ASP A 1 71 ? 7.740 1.331 -8.308 1.00 86.44 71 ASP A CA 1
ATOM 554 C C . ASP A 1 71 ? 7.421 2.712 -8.908 1.00 86.44 71 ASP A C 1
ATOM 556 O O . ASP A 1 71 ? 8.069 3.702 -8.573 1.00 86.44 71 ASP A O 1
ATOM 560 N N . ARG A 1 72 ? 6.360 2.820 -9.721 1.00 86.19 72 ARG A N 1
ATOM 561 C CA . ARG A 1 72 ? 5.898 4.110 -10.251 1.00 86.19 72 ARG A CA 1
ATOM 562 C C . ARG A 1 72 ? 5.413 5.038 -9.140 1.00 86.19 72 ARG A C 1
ATOM 564 O O . ARG A 1 72 ? 5.735 6.221 -9.197 1.00 86.19 72 ARG A O 1
ATOM 571 N N . LEU A 1 73 ? 4.663 4.529 -8.158 1.00 85.75 73 LEU A N 1
ATOM 572 C CA . LEU A 1 73 ? 4.235 5.340 -7.011 1.00 85.75 73 LEU A CA 1
ATOM 573 C C . LEU A 1 73 ? 5.436 5.856 -6.209 1.00 85.75 73 LEU A C 1
ATOM 575 O O . LEU A 1 73 ? 5.475 7.034 -5.862 1.00 85.75 73 LEU A O 1
ATOM 579 N N . ASN A 1 74 ? 6.440 5.006 -5.987 1.00 83.06 74 ASN A N 1
ATOM 580 C CA . ASN A 1 74 ? 7.643 5.358 -5.235 1.00 83.06 74 ASN A CA 1
ATOM 581 C C . ASN A 1 74 ? 8.494 6.422 -5.955 1.00 83.06 74 ASN A C 1
ATOM 583 O O . ASN A 1 74 ? 9.053 7.319 -5.336 1.00 83.06 74 ASN A O 1
ATOM 587 N N . ARG A 1 75 ? 8.517 6.401 -7.294 1.00 84.69 75 ARG A N 1
ATOM 588 C CA . ARG A 1 75 ? 9.186 7.425 -8.123 1.00 84.69 75 ARG A CA 1
ATOM 589 C C . ARG A 1 75 ? 8.444 8.768 -8.190 1.00 84.69 75 ARG A C 1
ATOM 591 O O . ARG A 1 75 ? 8.831 9.633 -8.971 1.00 84.69 75 ARG A O 1
ATOM 598 N N . GLY A 1 76 ? 7.370 8.945 -7.421 1.00 80.62 76 GLY A N 1
ATOM 599 C CA . GLY A 1 76 ? 6.550 10.159 -7.431 1.00 80.62 76 GLY A CA 1
ATOM 600 C C . GLY A 1 76 ? 5.420 10.145 -8.462 1.00 80.62 76 GLY A C 1
ATOM 601 O O . GLY A 1 76 ? 4.771 11.165 -8.678 1.00 80.62 76 GLY A O 1
ATOM 602 N N . GLY A 1 77 ? 5.153 9.003 -9.097 1.00 79.00 77 GLY A N 1
ATOM 603 C CA . GLY A 1 77 ? 3.997 8.842 -9.967 1.00 79.00 77 GLY A CA 1
ATOM 604 C C . GLY A 1 77 ? 2.693 8.817 -9.168 1.00 79.00 77 GLY A C 1
ATOM 605 O O . GLY A 1 77 ? 2.563 8.111 -8.173 1.00 79.00 77 GLY A O 1
ATOM 606 N N . GLY A 1 78 ? 1.695 9.566 -9.629 1.00 78.12 78 GLY A N 1
ATOM 607 C CA . GLY A 1 78 ? 0.355 9.523 -9.052 1.00 78.12 78 GLY A CA 1
ATOM 608 C C . GLY A 1 78 ? -0.429 8.280 -9.476 1.00 78.12 78 GLY A C 1
ATOM 609 O O . G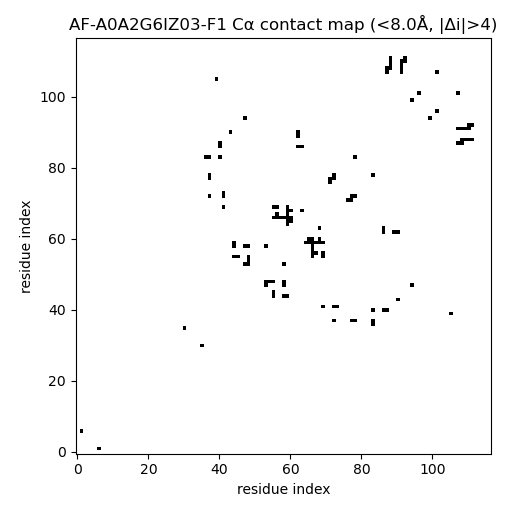LY A 1 78 ? -0.131 7.619 -10.478 1.00 78.12 78 GLY A O 1
ATOM 610 N N . CYS A 1 79 ? -1.498 7.989 -8.743 1.00 81.19 79 CYS A N 1
ATOM 611 C CA . CYS A 1 79 ? -2.558 7.114 -9.222 1.00 81.19 79 CYS A CA 1
ATOM 612 C C . CYS A 1 79 ? -3.903 7.831 -9.115 1.00 81.19 79 CYS A C 1
ATOM 614 O O . CYS A 1 79 ? -4.070 8.755 -8.327 1.00 81.19 79 CYS A O 1
ATOM 616 N N . THR A 1 80 ? -4.864 7.436 -9.948 1.00 82.69 80 THR A N 1
ATOM 617 C CA . THR A 1 80 ? -6.211 8.004 -9.868 1.00 82.69 80 THR A CA 1
ATOM 618 C C . THR A 1 80 ? -6.910 7.500 -8.608 1.00 82.69 80 THR A C 1
ATOM 620 O O . THR A 1 80 ? -6.715 6.347 -8.224 1.00 82.69 80 THR A O 1
ATOM 623 N N . LEU A 1 81 ? -7.798 8.307 -8.019 1.00 80.69 81 LEU A N 1
ATOM 624 C CA . LEU A 1 81 ? -8.571 7.923 -6.829 1.00 80.69 81 LEU A CA 1
ATOM 625 C C . LEU A 1 81 ? -9.300 6.576 -7.009 1.00 80.69 81 LEU A C 1
ATOM 627 O O . LEU A 1 81 ? -9.260 5.716 -6.136 1.00 80.69 81 LEU A O 1
ATOM 631 N N . LYS A 1 82 ? -9.879 6.339 -8.196 1.00 82.19 82 LYS A N 1
ATOM 632 C CA . LYS A 1 82 ? -10.507 5.053 -8.561 1.00 82.19 82 LYS A CA 1
ATOM 633 C C . LYS A 1 82 ? -9.536 3.873 -8.499 1.00 82.19 82 LYS A C 1
ATOM 635 O O . LYS A 1 82 ? -9.938 2.760 -8.182 1.00 82.19 82 LYS A O 1
ATOM 640 N N . THR A 1 83 ? -8.275 4.096 -8.862 1.00 85.38 83 THR A N 1
ATOM 641 C CA . THR A 1 83 ? -7.235 3.0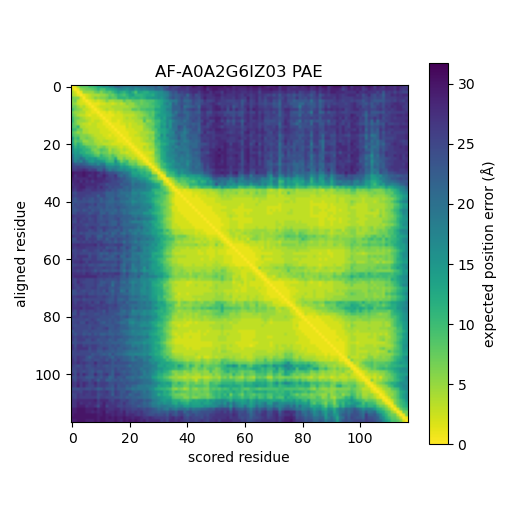70 -8.761 1.00 85.38 83 THR A CA 1
ATOM 642 C C . THR A 1 83 ? -6.889 2.833 -7.302 1.00 85.38 83 THR A C 1
ATOM 644 O O . THR A 1 83 ? -6.906 1.684 -6.879 1.00 85.38 83 THR A O 1
ATOM 647 N N . ALA A 1 84 ? -6.624 3.898 -6.542 1.00 83.81 84 ALA A N 1
ATOM 648 C CA . ALA A 1 84 ? -6.289 3.793 -5.128 1.00 83.81 84 ALA A CA 1
ATOM 649 C C . ALA A 1 84 ? -7.359 3.002 -4.365 1.00 83.81 84 ALA A C 1
ATOM 651 O O . ALA A 1 84 ? -7.036 2.023 -3.704 1.00 83.81 84 ALA A O 1
ATOM 652 N N . GLN A 1 85 ? -8.638 3.338 -4.556 1.00 84.44 85 GLN A N 1
ATOM 653 C CA . GLN A 1 85 ? -9.761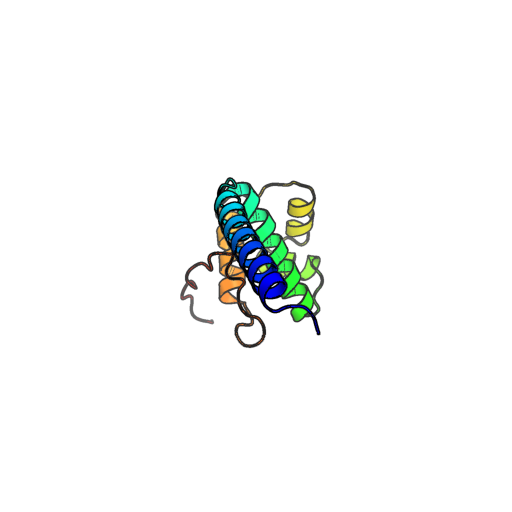 2.630 -3.933 1.00 84.44 85 GLN A CA 1
ATOM 654 C C . GLN A 1 85 ? -9.794 1.134 -4.272 1.00 84.44 85 GLN A C 1
ATOM 656 O O . GLN A 1 85 ? -9.992 0.320 -3.380 1.00 84.44 85 GLN A O 1
ATOM 661 N N . LYS A 1 86 ? -9.559 0.748 -5.534 1.00 86.06 86 LYS A N 1
ATOM 662 C CA . LYS A 1 86 ? -9.505 -0.674 -5.926 1.00 86.06 86 LYS A CA 1
ATOM 663 C C . LYS A 1 86 ? -8.348 -1.419 -5.267 1.00 86.06 86 LYS A C 1
ATOM 665 O O . LYS A 1 86 ? -8.512 -2.563 -4.867 1.00 86.06 86 LYS A O 1
ATOM 670 N N . VAL A 1 87 ? -7.190 -0.770 -5.174 1.00 87.38 87 VAL A N 1
ATOM 671 C CA . VAL A 1 87 ? -5.987 -1.331 -4.548 1.00 87.38 87 VAL A CA 1
ATOM 672 C C . VAL A 1 87 ? -6.231 -1.511 -3.044 1.00 87.38 87 VAL A C 1
ATOM 674 O O . VAL A 1 87 ? -6.001 -2.598 -2.525 1.00 87.38 87 VAL A O 1
ATOM 677 N N . PHE A 1 88 ? -6.783 -0.499 -2.364 1.00 86.06 88 PHE A N 1
ATOM 678 C CA . PHE A 1 88 ? -7.189 -0.599 -0.957 1.00 86.06 88 PHE A CA 1
ATOM 679 C C . PHE A 1 88 ? -8.239 -1.687 -0.725 1.00 86.06 88 PHE A C 1
ATOM 681 O O . PHE A 1 88 ? -8.132 -2.430 0.246 1.00 86.06 88 PHE A O 1
ATOM 688 N N . GLN A 1 89 ? -9.229 -1.806 -1.614 1.00 86.06 89 GLN A N 1
ATOM 689 C CA . GLN A 1 89 ? -10.249 -2.849 -1.523 1.00 86.06 89 GLN A CA 1
ATOM 690 C C . GLN A 1 89 ? -9.624 -4.241 -1.606 1.00 86.06 89 GLN A C 1
ATOM 692 O O . GLN A 1 89 ? -9.891 -5.075 -0.753 1.00 86.06 89 GLN A O 1
ATOM 697 N N . TRP A 1 90 ? -8.741 -4.465 -2.580 1.00 88.38 90 TRP A N 1
ATOM 698 C CA . TRP A 1 90 ? -8.052 -5.744 -2.729 1.00 88.38 90 TRP A CA 1
ATOM 699 C C . TRP A 1 90 ? -7.232 -6.093 -1.488 1.00 88.38 90 TRP A C 1
ATOM 701 O O . TRP A 1 90 ? -7.282 -7.229 -1.027 1.00 88.38 90 TRP A O 1
ATOM 711 N N . PHE A 1 91 ? -6.510 -5.120 -0.918 1.00 86.69 91 PHE A N 1
ATOM 712 C CA . PHE A 1 91 ? -5.801 -5.348 0.337 1.00 86.69 91 PHE A CA 1
ATOM 713 C C . PHE A 1 91 ? -6.766 -5.694 1.460 1.00 86.69 91 PHE A C 1
ATOM 715 O O . PHE A 1 91 ? -6.480 -6.634 2.177 1.00 86.69 91 PHE A O 1
ATOM 722 N N . SER A 1 92 ? -7.900 -5.000 1.587 1.00 84.06 92 SER A N 1
ATOM 723 C CA . SER A 1 92 ? -8.915 -5.303 2.605 1.00 84.06 92 SER A CA 1
ATOM 724 C C . SER A 1 92 ? -9.482 -6.720 2.460 1.00 84.06 92 SER A C 1
ATOM 726 O O . SER A 1 92 ? -9.667 -7.398 3.468 1.00 84.06 92 SER A O 1
ATOM 728 N N . ASP A 1 93 ? -9.708 -7.179 1.227 1.00 84.19 93 ASP A N 1
ATOM 729 C CA . ASP A 1 93 ? -10.297 -8.491 0.930 1.00 84.19 93 ASP A CA 1
ATOM 730 C C . ASP A 1 93 ? -9.285 -9.646 1.068 1.00 84.19 93 ASP A C 1
ATOM 732 O O . ASP A 1 93 ? -9.657 -10.765 1.414 1.00 84.19 93 ASP A O 1
ATOM 736 N N . HIS A 1 94 ? -8.001 -9.388 0.799 1.00 84.12 94 HIS A N 1
ATOM 737 C CA . HIS A 1 94 ? -6.923 -10.385 0.834 1.00 84.12 94 HIS A CA 1
ATOM 738 C C . HIS A 1 94 ? -5.968 -10.216 2.025 1.00 84.12 94 HIS A C 1
ATOM 740 O O . HIS A 1 94 ? -4.895 -10.832 2.039 1.00 84.12 94 HIS A O 1
ATOM 746 N N . TRP A 1 95 ? -6.324 -9.380 3.004 1.00 82.94 95 TRP A N 1
ATOM 747 C CA . TRP A 1 95 ? -5.479 -9.135 4.166 1.00 82.94 95 TRP A CA 1
ATOM 748 C C . TRP A 1 95 ? -5.405 -10.388 5.047 1.00 82.94 95 TRP A C 1
ATOM 750 O O . TRP A 1 95 ? -6.444 -10.973 5.359 1.00 82.94 95 TRP A O 1
ATOM 760 N N . PRO A 1 96 ? -4.208 -10.809 5.489 1.00 79.81 96 PRO A N 1
ATOM 761 C CA . PRO A 1 96 ? -4.068 -11.893 6.449 1.00 79.81 96 PRO A CA 1
ATOM 762 C C . PRO A 1 96 ? -4.408 -11.384 7.859 1.00 79.81 96 PRO A C 1
ATOM 764 O O . PRO A 1 96 ? -3.526 -11.193 8.694 1.00 79.81 96 PRO A O 1
ATOM 767 N N . ASP A 1 97 ? -5.703 -11.194 8.130 1.00 74.38 97 ASP A N 1
ATOM 768 C CA . ASP A 1 97 ? -6.235 -10.717 9.421 1.00 74.38 97 ASP A CA 1
ATOM 769 C C . ASP A 1 97 ? -5.828 -11.594 10.621 1.00 74.38 97 ASP A C 1
ATOM 771 O O . ASP A 1 97 ? -5.916 -11.170 11.768 1.00 74.38 97 ASP A O 1
ATOM 775 N N . GLN A 1 98 ? -5.391 -12.831 10.370 1.00 69.44 98 GLN A N 1
ATOM 776 C CA . GLN A 1 98 ? -4.974 -13.774 11.409 1.00 69.44 98 GLN A CA 1
ATOM 777 C C . GLN A 1 98 ? -3.540 -13.549 11.903 1.00 69.44 98 GLN A C 1
ATOM 779 O O . GLN A 1 98 ? -3.202 -14.015 12.988 1.00 69.44 98 GLN A O 1
ATOM 784 N N . GLU A 1 99 ? -2.697 -12.874 11.120 1.00 73.38 99 GLU A N 1
ATOM 785 C CA . GLU A 1 99 ? -1.262 -12.748 11.408 1.00 73.38 99 GLU A CA 1
ATOM 786 C C . GLU A 1 99 ? -0.791 -11.292 11.466 1.00 73.38 99 GLU A C 1
ATOM 788 O O . GLU A 1 99 ? 0.149 -10.991 12.200 1.00 73.38 99 GLU A O 1
ATOM 793 N N . ILE A 1 100 ? -1.441 -10.384 10.729 1.00 80.12 100 ILE A N 1
ATOM 794 C CA . ILE A 1 100 ? -1.086 -8.964 10.706 1.00 80.12 100 ILE A CA 1
ATOM 795 C C . ILE A 1 100 ? -2.313 -8.101 10.945 1.00 80.12 100 ILE A C 1
ATOM 797 O O . ILE A 1 100 ? -3.285 -8.138 10.191 1.00 80.12 100 ILE A O 1
ATOM 801 N N . GLU A 1 101 ? -2.212 -7.247 11.959 1.00 79.06 101 GLU A N 1
ATOM 802 C CA . GLU A 1 101 ? -3.218 -6.234 12.232 1.00 79.06 101 GLU A CA 1
ATOM 803 C C . GLU A 1 101 ? -3.159 -5.119 11.181 1.00 79.06 101 GLU A C 1
ATOM 805 O O . GLU A 1 101 ? -2.089 -4.678 10.754 1.00 79.06 101 GLU A O 1
ATOM 810 N N . TRP A 1 102 ? -4.332 -4.674 10.736 1.00 76.19 102 TRP A N 1
ATOM 811 C CA . TRP A 1 102 ? -4.420 -3.556 9.810 1.00 76.19 102 TRP A CA 1
ATOM 812 C C . TRP A 1 102 ? -3.964 -2.264 10.512 1.00 76.19 102 TRP A C 1
ATOM 814 O O . TRP A 1 102 ? -4.493 -1.944 11.577 1.00 76.19 102 TRP A O 1
ATOM 824 N N . PRO A 1 103 ? -3.029 -1.489 9.938 1.00 76.56 103 PRO A N 1
ATOM 825 C CA . PRO A 1 103 ? -2.508 -0.279 10.572 1.00 76.56 103 PRO A CA 1
ATOM 826 C C . PRO A 1 103 ? -3.618 0.755 10.817 1.00 76.56 103 PRO A C 1
ATOM 828 O O . PRO A 1 103 ? -4.321 1.152 9.886 1.00 76.56 103 PRO A O 1
ATOM 831 N N . ALA A 1 104 ? -3.747 1.223 12.062 1.00 66.19 104 ALA A N 1
ATOM 832 C CA . ALA A 1 104 ? -4.807 2.143 12.489 1.00 66.19 104 ALA A CA 1
ATOM 833 C C . ALA A 1 104 ? -4.764 3.517 11.790 1.00 66.19 104 ALA A C 1
ATOM 835 O O . ALA A 1 104 ? -5.795 4.176 11.670 1.00 66.19 104 ALA A O 1
ATOM 836 N N . ASP A 1 105 ? -3.597 3.926 11.286 1.00 65.50 105 ASP A N 1
ATOM 837 C CA . ASP A 1 105 ? -3.425 5.159 10.509 1.00 65.50 105 ASP A CA 1
ATOM 838 C C . ASP A 1 105 ? -4.125 5.117 9.140 1.00 65.50 105 ASP A C 1
ATOM 840 O O . ASP A 1 105 ? -4.365 6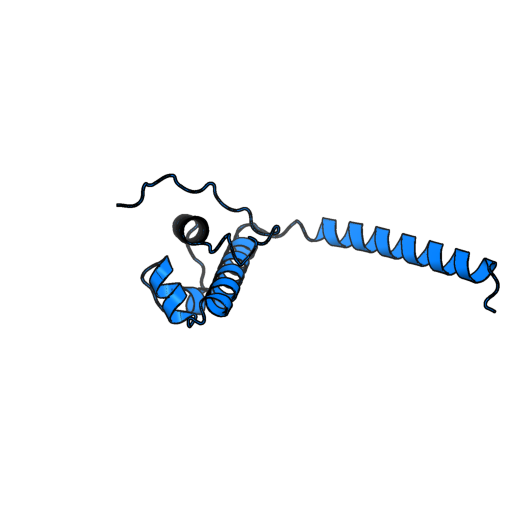.159 8.529 1.00 65.50 105 ASP A O 1
ATOM 844 N N . ILE A 1 106 ? -4.463 3.925 8.634 1.00 71.44 106 ILE A N 1
ATOM 845 C CA . ILE A 1 106 ? -5.043 3.756 7.303 1.00 71.44 106 ILE A CA 1
ATOM 846 C C . ILE A 1 106 ? -6.505 3.322 7.438 1.00 71.44 106 ILE A C 1
ATOM 848 O O . ILE A 1 106 ? -6.764 2.195 7.864 1.00 71.44 106 ILE A O 1
ATOM 852 N N . PRO A 1 107 ?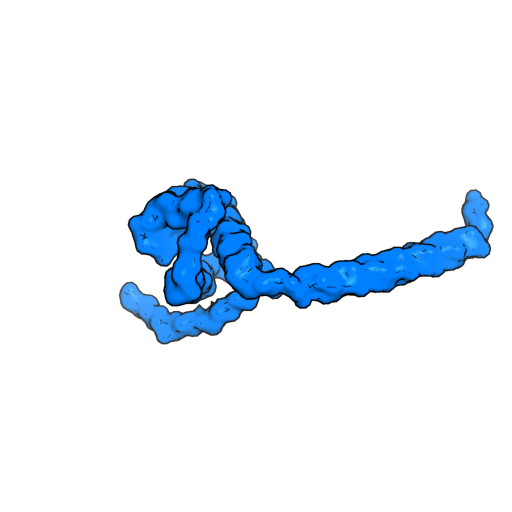 -7.483 4.141 7.006 1.00 69.38 107 PRO A N 1
ATOM 853 C CA . PRO A 1 107 ? -8.884 3.747 7.065 1.00 69.38 107 PRO A CA 1
ATOM 854 C C . PRO A 1 107 ? -9.128 2.538 6.153 1.00 69.38 107 PRO A C 1
ATOM 856 O O . PRO A 1 107 ? -9.075 2.649 4.924 1.00 69.38 107 PRO A O 1
ATOM 859 N N . ARG A 1 108 ? -9.396 1.371 6.754 1.00 70.69 108 ARG A N 1
ATOM 860 C CA . ARG A 1 108 ? -9.741 0.150 6.018 1.00 70.69 108 ARG A CA 1
ATOM 861 C C . ARG A 1 108 ? -11.104 0.348 5.346 1.00 70.69 108 ARG A C 1
ATOM 863 O O . ARG A 1 108 ? -12.088 0.585 6.052 1.00 70.69 108 ARG A O 1
ATOM 870 N N . PRO A 1 109 ? -11.205 0.265 4.007 1.00 73.94 109 PRO A N 1
ATOM 871 C CA . PRO A 1 109 ? -12.503 0.312 3.350 1.00 73.94 109 PRO A CA 1
ATOM 872 C C . PRO A 1 109 ? -13.333 -0.896 3.784 1.00 73.94 109 PRO A C 1
ATOM 874 O O . PRO A 1 109 ? -12.790 -1.988 3.996 1.00 73.94 109 PRO A O 1
ATOM 877 N N . THR A 1 110 ? -14.648 -0.702 3.902 1.00 67.81 110 THR A N 1
ATOM 878 C CA . THR A 1 110 ? -15.568 -1.797 4.206 1.00 67.81 110 THR A CA 1
ATOM 879 C C . THR A 1 110 ? -15.350 -2.925 3.193 1.00 67.81 110 THR A C 1
ATOM 881 O O . THR A 1 110 ? -15.334 -2.657 1.989 1.00 67.81 110 THR A O 1
ATOM 884 N N . PRO A 1 111 ? -15.126 -4.174 3.644 1.00 61.47 111 PRO A N 1
ATOM 885 C CA . PRO A 1 111 ? -14.904 -5.288 2.736 1.00 61.47 111 PRO A CA 1
ATOM 886 C C . PRO A 1 111 ? -16.104 -5.377 1.798 1.00 61.47 111 PRO A C 1
ATOM 888 O O . PRO A 1 111 ? -17.261 -5.416 2.236 1.00 61.47 111 PRO A O 1
ATOM 891 N N . SER A 1 112 ? -15.841 -5.327 0.493 1.00 57.16 112 SER A N 1
ATOM 892 C CA . SER A 1 112 ? -16.898 -5.484 -0.486 1.00 57.16 112 SER A CA 1
ATOM 893 C C . SER A 1 112 ? -17.281 -6.944 -0.385 1.00 57.16 112 SER A C 1
ATOM 895 O O . SER A 1 112 ? -16.496 -7.819 -0.732 1.00 57.16 112 SER A O 1
ATOM 897 N N . LYS A 1 113 ? -18.461 -7.217 0.170 1.00 45.62 113 LYS A N 1
ATOM 898 C CA . LYS A 1 113 ? -19.050 -8.551 0.220 1.00 45.62 113 LYS A CA 1
ATOM 899 C C . LYS A 1 113 ? -19.260 -9.037 -1.219 1.00 45.62 113 LYS A C 1
ATOM 901 O O . LYS A 1 113 ? -20.354 -8.933 -1.762 1.00 45.62 113 LYS A O 1
ATOM 906 N N . LYS A 1 114 ? -18.197 -9.513 -1.859 1.00 44.38 114 LYS A N 1
ATOM 907 C CA . LYS A 1 114 ? -18.245 -10.350 -3.043 1.00 44.38 114 LYS A CA 1
ATOM 908 C C . LYS A 1 114 ? -17.782 -11.719 -2.604 1.00 44.38 114 LYS A C 1
ATOM 910 O O . LYS A 1 114 ? -16.619 -11.935 -2.287 1.00 44.38 114 LYS A O 1
ATOM 915 N N . GLU A 1 115 ? -18.780 -12.583 -2.508 1.00 43.69 115 GLU A N 1
ATOM 916 C CA . GLU A 1 115 ? -18.660 -14.011 -2.298 1.00 43.69 115 GLU A CA 1
ATOM 917 C C . GLU A 1 115 ? -17.503 -14.582 -3.119 1.00 43.69 115 GLU A C 1
ATOM 919 O O . GLU A 1 115 ? -17.344 -14.276 -4.304 1.00 43.69 115 GLU A O 1
ATOM 924 N N . ALA A 1 116 ? -16.705 -15.408 -2.446 1.00 40.28 116 ALA A N 1
ATOM 925 C CA . ALA A 1 116 ? -15.836 -16.377 -3.078 1.00 40.28 116 ALA A CA 1
ATOM 926 C C . ALA A 1 116 ? -16.630 -17.140 -4.152 1.00 40.28 116 ALA A C 1
ATOM 928 O O . ALA A 1 116 ? -17.719 -17.645 -3.872 1.00 40.28 116 ALA A O 1
ATOM 929 N N . ALA A 1 117 ? -16.083 -17.200 -5.362 1.00 32.72 117 ALA A N 1
ATOM 930 C CA . ALA A 1 117 ? -16.520 -18.094 -6.426 1.00 32.72 117 ALA A CA 1
ATOM 931 C C . ALA A 1 117 ? -15.353 -19.007 -6.796 1.00 32.72 117 ALA A C 1
ATOM 933 O O . ALA A 1 117 ? -14.218 -18.479 -6.884 1.00 32.72 117 ALA A O 1
#

Foldseek 3Di:
DPPVVVVVVVVVVVVVVVVVVVVVVVVVPPDDVQVVLLVLLLVLLVVVCVVVVHDCLVSCCQQPNGSCVNVCSVVVHGDDPVSSVSSLQSCLQPPPVVPDDRDPSDPRPDRDPDDDD